Protein AF-A0A3C1SEW6-F1 (afdb_monomer_lite)

Foldseek 3Di:
DPPLLVVLVVQQEAEPDSVQEAEDPLDDSVLAHNALHYDYGNEYEEENQEHHDHNEYAQQQHYEYEYNEHHEHNEYENADYEYQEYEYAPEYEEHQEAEDHPHYHDHNHYDYYNDYYD

pLDDT: mean 97.03, std 4.64, range [55.81, 98.81]

Structure (mmCIF, N/CA/C/O backbone):
data_AF-A0A3C1SEW6-F1
#
_entry.id   AF-A0A3C1SEW6-F1
#
loop_
_atom_site.group_PDB
_atom_site.id
_atom_site.type_symbol
_atom_site.label_atom_id
_atom_site.label_alt_id
_atom_site.label_comp_id
_atom_site.label_asym_id
_atom_site.label_entity_id
_atom_site.label_seq_id
_atom_site.pdbx_PDB_ins_code
_atom_site.Cartn_x
_atom_site.Cartn_y
_atom_site.Cartn_z
_atom_site.occupancy
_atom_site.B_iso_or_equiv
_atom_site.auth_seq_id
_atom_site.auth_comp_id
_atom_site.auth_asym_id
_atom_site.auth_atom_id
_atom_site.pdbx_PDB_model_num
ATOM 1 N N . MET A 1 1 ? -20.141 -2.938 -10.569 1.00 55.81 1 MET A N 1
ATOM 2 C CA . MET A 1 1 ? -19.009 -2.321 -9.840 1.00 55.81 1 MET A CA 1
ATOM 3 C C . MET A 1 1 ? -18.606 -3.288 -8.740 1.00 55.81 1 MET A C 1
ATOM 5 O O . MET A 1 1 ? -19.504 -3.862 -8.142 1.00 55.81 1 MET A O 1
ATOM 9 N N . ASN A 1 2 ? -17.309 -3.535 -8.534 1.00 76.94 2 ASN A N 1
ATOM 10 C CA . ASN A 1 2 ? -16.828 -4.412 -7.460 1.00 76.94 2 ASN A CA 1
ATOM 11 C C . ASN A 1 2 ? -17.251 -3.817 -6.101 1.00 76.94 2 ASN A C 1
ATOM 13 O O . ASN A 1 2 ? -16.884 -2.680 -5.802 1.00 76.94 2 ASN A O 1
ATOM 17 N N . THR A 1 3 ? -18.027 -4.565 -5.308 1.00 91.44 3 THR A N 1
ATOM 18 C CA . THR A 1 3 ? -18.598 -4.117 -4.024 1.00 91.44 3 THR A CA 1
ATOM 19 C C . THR A 1 3 ? -17.536 -3.545 -3.086 1.00 91.44 3 THR A C 1
ATOM 21 O O . THR A 1 3 ? -17.761 -2.516 -2.456 1.00 91.44 3 THR A O 1
ATOM 24 N N . LYS A 1 4 ? -16.340 -4.143 -3.061 1.00 95.50 4 LYS A N 1
ATOM 25 C CA . LYS A 1 4 ? -15.231 -3.703 -2.205 1.00 95.50 4 LYS A CA 1
ATOM 26 C C . LYS A 1 4 ? -14.681 -2.341 -2.597 1.00 95.50 4 LYS A C 1
ATOM 28 O O . LYS A 1 4 ? -14.368 -1.523 -1.739 1.00 95.50 4 LYS A O 1
ATOM 33 N N . ILE A 1 5 ? -14.581 -2.080 -3.898 1.00 96.75 5 ILE A N 1
ATOM 34 C CA . ILE A 1 5 ? -14.108 -0.789 -4.404 1.00 96.75 5 ILE A CA 1
ATOM 35 C C . ILE A 1 5 ? -15.091 0.312 -4.006 1.00 96.75 5 ILE A C 1
ATOM 37 O O . ILE A 1 5 ? -14.665 1.373 -3.560 1.00 96.75 5 ILE A O 1
ATOM 41 N N . THR A 1 6 ? -16.397 0.046 -4.098 1.00 96.44 6 THR A N 1
ATOM 42 C CA . THR A 1 6 ? -17.428 0.976 -3.623 1.00 96.44 6 THR A CA 1
ATOM 43 C C . THR A 1 6 ? -17.291 1.247 -2.123 1.00 96.44 6 THR A C 1
ATOM 45 O O . THR A 1 6 ? -17.227 2.409 -1.735 1.00 96.44 6 THR A O 1
ATOM 48 N N . GLN A 1 7 ? -17.132 0.210 -1.294 1.00 97.31 7 GLN A N 1
ATOM 49 C CA . GLN A 1 7 ? -16.930 0.369 0.154 1.00 97.31 7 GLN A CA 1
ATOM 50 C C . GLN A 1 7 ? -15.680 1.198 0.488 1.00 97.31 7 GLN A C 1
ATOM 52 O O . GLN A 1 7 ? -15.705 2.029 1.392 1.00 97.31 7 GLN A O 1
ATOM 57 N N . LEU A 1 8 ? -14.580 1.010 -0.248 1.00 97.81 8 LEU A N 1
ATOM 58 C CA . LEU A 1 8 ? -13.354 1.791 -0.060 1.00 97.81 8 LEU A CA 1
ATOM 59 C C . LEU A 1 8 ? -13.553 3.269 -0.412 1.00 97.81 8 LEU A C 1
ATOM 61 O O . LEU A 1 8 ? -13.092 4.140 0.329 1.00 97.81 8 LEU A O 1
ATOM 65 N N . LEU A 1 9 ? -14.253 3.549 -1.512 1.00 97.88 9 LEU A N 1
ATOM 66 C CA . LEU A 1 9 ? -14.603 4.913 -1.911 1.00 97.88 9 LEU A CA 1
ATOM 67 C C . LEU A 1 9 ? -15.486 5.590 -0.852 1.00 97.88 9 LEU A C 1
ATOM 69 O O . LEU A 1 9 ? -15.197 6.717 -0.460 1.00 97.88 9 LEU A O 1
ATOM 73 N N . GLU A 1 10 ? -16.506 4.893 -0.341 1.00 97.56 10 GLU A N 1
ATOM 74 C CA . GLU A 1 10 ? -17.379 5.379 0.740 1.00 97.56 10 GLU A CA 1
ATOM 75 C C . GLU A 1 10 ? -16.608 5.633 2.042 1.00 97.56 10 GLU A C 1
ATOM 77 O O . GLU A 1 10 ? -16.867 6.615 2.737 1.00 97.56 10 GLU A O 1
ATOM 82 N N . LYS A 1 11 ? -15.608 4.796 2.349 1.00 97.62 11 LYS A N 1
ATOM 83 C CA . LYS A 1 11 ? -14.718 4.973 3.506 1.00 97.62 11 LYS A CA 1
ATOM 84 C C . LYS A 1 11 ? -13.800 6.197 3.371 1.00 97.62 11 LYS A C 1
ATOM 86 O O . LYS A 1 11 ? -13.261 6.657 4.375 1.00 97.62 11 LYS A O 1
ATOM 91 N N . GLY A 1 12 ? -13.614 6.723 2.157 1.00 98.12 12 GLY A N 1
ATOM 92 C CA . GLY A 1 12 ? -12.796 7.906 1.865 1.00 98.12 12 GLY A CA 1
ATOM 93 C C . GLY A 1 12 ? -11.482 7.623 1.132 1.00 98.12 12 GLY A C 1
ATOM 94 O O . GLY A 1 12 ? -10.700 8.548 0.900 1.00 98.12 12 GLY A O 1
ATOM 95 N N . VAL A 1 13 ? -11.224 6.372 0.733 1.00 98.56 13 VAL A N 1
ATOM 96 C CA . VAL A 1 13 ? -10.038 6.030 -0.064 1.00 98.56 13 VAL A CA 1
ATOM 97 C C . VAL A 1 13 ? -10.134 6.697 -1.430 1.00 98.56 13 VAL A C 1
ATOM 99 O O . VAL A 1 13 ? -11.126 6.558 -2.146 1.00 98.56 13 VAL A O 1
ATOM 102 N N . LYS A 1 14 ? -9.073 7.395 -1.839 1.00 98.62 14 LYS A N 1
ATOM 103 C CA . LYS A 1 14 ? -9.019 8.031 -3.154 1.00 98.62 14 LYS A CA 1
ATOM 104 C C . LYS A 1 14 ? -8.548 7.026 -4.197 1.00 98.62 14 LYS A C 1
ATOM 106 O O . LYS A 1 14 ? -7.387 6.623 -4.199 1.00 98.62 14 LYS A O 1
ATOM 111 N N . ILE A 1 15 ? -9.430 6.685 -5.130 1.00 98.19 15 ILE A N 1
ATOM 112 C CA . ILE A 1 15 ? -9.117 5.806 -6.259 1.00 98.19 15 ILE A CA 1
ATOM 113 C C . ILE A 1 15 ? -9.446 6.564 -7.550 1.00 98.19 15 ILE A C 1
ATOM 115 O O . ILE A 1 15 ? -10.610 6.599 -7.941 1.00 98.19 15 ILE A O 1
ATOM 119 N N . PRO A 1 16 ? -8.469 7.223 -8.209 1.00 97.50 16 PRO A N 1
ATOM 120 C CA . PRO A 1 16 ? -8.739 8.062 -9.380 1.00 97.50 16 PRO A CA 1
ATOM 121 C C . PRO A 1 16 ? -9.385 7.312 -10.550 1.00 97.50 16 PRO A C 1
ATOM 123 O O . PRO A 1 16 ? -10.183 7.890 -11.280 1.00 97.50 16 PRO A O 1
ATOM 126 N N . ASN A 1 17 ? -9.058 6.027 -10.719 1.00 96.94 17 ASN A N 1
ATOM 127 C CA . ASN A 1 17 ? -9.680 5.157 -11.712 1.00 96.94 17 ASN A CA 1
ATOM 128 C C . ASN A 1 17 ? -10.117 3.826 -11.069 1.00 96.94 17 ASN A C 1
ATOM 130 O O . ASN A 1 17 ? -9.372 2.840 -11.126 1.00 96.94 17 ASN A O 1
ATOM 134 N N . PRO A 1 18 ? -11.320 3.777 -10.466 1.00 96.69 18 PRO A N 1
ATOM 135 C CA . PRO A 1 18 ? -11.810 2.608 -9.736 1.00 96.69 18 PRO A CA 1
ATOM 136 C C . PRO A 1 18 ? -11.867 1.327 -10.571 1.00 96.69 18 PRO A C 1
ATOM 138 O O . PRO A 1 18 ? -11.602 0.252 -10.053 1.00 96.69 18 PRO A O 1
ATOM 141 N N . ALA A 1 19 ? -12.158 1.427 -11.871 1.00 96.19 19 ALA A N 1
ATOM 142 C CA . ALA A 1 19 ? -12.261 0.264 -12.755 1.00 96.19 19 ALA A CA 1
ATOM 143 C C . ALA A 1 19 ? -10.911 -0.425 -13.032 1.00 96.19 19 ALA A C 1
ATOM 145 O O . ALA A 1 19 ? -10.887 -1.527 -13.571 1.00 96.19 19 ALA A O 1
ATOM 146 N N . SER A 1 20 ? -9.794 0.227 -12.697 1.00 96.62 20 SER A N 1
ATOM 147 C CA . SER A 1 20 ? -8.442 -0.289 -12.941 1.00 96.62 20 SER A CA 1
ATOM 148 C C . SER A 1 20 ? -7.784 -0.937 -11.723 1.00 96.62 20 SER A C 1
ATOM 150 O O . SER A 1 20 ? -6.697 -1.499 -11.856 1.00 96.62 20 SER A O 1
ATOM 152 N N . VAL A 1 21 ? -8.395 -0.813 -10.544 1.00 97.88 21 VAL A N 1
ATOM 153 C CA . VAL A 1 21 ? -7.883 -1.398 -9.303 1.00 97.88 21 VAL A CA 1
ATOM 154 C C . VAL A 1 21 ? -8.553 -2.742 -9.085 1.00 97.88 21 VAL A C 1
ATOM 156 O O . VAL A 1 21 ? -9.758 -2.873 -9.277 1.00 97.88 21 VAL A O 1
ATOM 159 N N . ASP A 1 22 ? -7.766 -3.726 -8.672 1.00 97.81 22 ASP A N 1
ATOM 160 C CA . ASP A 1 22 ? -8.259 -5.046 -8.305 1.00 97.81 22 ASP A CA 1
ATOM 161 C C . ASP A 1 22 ? -8.031 -5.302 -6.814 1.00 97.81 22 ASP A C 1
ATOM 163 O O . ASP A 1 22 ? -6.945 -5.044 -6.287 1.00 97.81 22 ASP A O 1
ATOM 167 N N . ILE A 1 23 ? -9.069 -5.788 -6.138 1.00 97.94 23 ILE A N 1
ATOM 168 C CA . ILE A 1 23 ? -9.074 -6.086 -4.704 1.00 97.94 23 ILE A CA 1
ATOM 169 C C . ILE A 1 23 ? -9.564 -7.522 -4.541 1.00 97.94 23 ILE A C 1
ATOM 171 O O . ILE A 1 23 ? -10.715 -7.808 -4.870 1.00 97.94 23 ILE A O 1
ATOM 175 N N . GLY A 1 24 ? -8.710 -8.396 -4.007 1.00 97.62 24 GLY A N 1
ATOM 176 C CA . GLY A 1 24 ? -9.036 -9.801 -3.768 1.00 97.62 24 GLY A CA 1
ATOM 177 C C . GLY A 1 24 ? -10.188 -9.994 -2.781 1.00 97.62 24 GLY A C 1
ATOM 178 O O . GLY A 1 24 ? -10.389 -9.199 -1.852 1.00 97.62 24 GLY A O 1
ATOM 179 N N . ASP A 1 25 ? -10.939 -11.082 -2.945 1.00 96.75 25 ASP A N 1
ATOM 180 C CA . ASP A 1 25 ? -12.084 -11.438 -2.098 1.00 96.75 25 ASP A CA 1
ATOM 181 C C . ASP A 1 25 ? -11.686 -11.714 -0.639 1.00 96.75 25 ASP A C 1
ATOM 183 O O . ASP A 1 25 ? -12.478 -11.495 0.277 1.00 96.75 25 ASP A O 1
ATOM 187 N N . GLU A 1 26 ? -10.431 -12.072 -0.393 1.00 96.88 26 GLU A N 1
ATOM 188 C CA . GLU A 1 26 ? -9.860 -12.299 0.931 1.00 96.88 26 GLU A CA 1
ATOM 189 C C . GLU A 1 26 ? -9.479 -11.015 1.686 1.00 96.88 26 GLU A C 1
ATOM 191 O O . GLU A 1 26 ? -9.236 -11.070 2.890 1.00 96.88 26 GLU A O 1
ATOM 196 N N . VAL A 1 27 ? -9.406 -9.863 1.008 1.00 98.19 27 VAL A N 1
ATOM 197 C CA . VAL A 1 27 ? -8.979 -8.596 1.625 1.00 98.19 27 VAL A CA 1
ATOM 198 C C . VAL A 1 27 ? -10.091 -8.012 2.492 1.00 98.19 27 VAL A C 1
ATOM 200 O O . VAL A 1 27 ? -11.176 -7.700 1.998 1.00 98.19 27 VAL A O 1
ATOM 203 N N . ASP A 1 28 ? -9.808 -7.812 3.772 1.00 97.81 28 ASP A N 1
ATOM 204 C CA . ASP A 1 28 ? -10.717 -7.147 4.702 1.00 97.81 28 ASP A CA 1
ATOM 205 C C . ASP A 1 28 ? -10.623 -5.615 4.566 1.00 97.81 28 ASP A C 1
ATOM 207 O O . ASP A 1 28 ? -9.566 -5.013 4.772 1.00 97.81 28 ASP A O 1
ATOM 211 N N . ILE A 1 29 ? -11.747 -4.978 4.222 1.00 97.56 29 ILE A N 1
ATOM 212 C CA . ILE A 1 29 ? -11.850 -3.526 4.025 1.00 97.56 29 ILE A CA 1
ATOM 213 C C . ILE A 1 29 ? -11.606 -2.758 5.327 1.00 97.56 29 ILE A C 1
ATOM 215 O O . ILE A 1 29 ? -11.106 -1.627 5.293 1.00 97.56 29 ILE A O 1
ATOM 219 N N . ASP A 1 30 ? -11.884 -3.357 6.487 1.00 97.62 30 ASP A N 1
ATOM 220 C CA . ASP A 1 30 ? -11.661 -2.709 7.778 1.00 97.62 30 ASP A CA 1
ATOM 221 C C . ASP A 1 30 ? -10.177 -2.475 8.069 1.00 97.62 30 ASP A C 1
ATOM 223 O O . ASP A 1 30 ? -9.825 -1.493 8.726 1.00 97.62 30 ASP A O 1
ATOM 227 N N . ARG A 1 31 ? -9.299 -3.262 7.438 1.00 98.44 31 ARG A N 1
ATOM 228 C CA . ARG A 1 31 ? -7.837 -3.123 7.497 1.00 98.44 31 ARG A CA 1
ATOM 229 C C . ARG A 1 31 ? -7.273 -2.073 6.535 1.00 98.44 31 ARG A C 1
ATOM 231 O O . ARG A 1 31 ? -6.062 -1.865 6.502 1.00 98.44 31 ARG A O 1
ATOM 238 N N . ILE A 1 32 ? -8.105 -1.406 5.741 1.00 98.50 32 ILE A N 1
ATOM 239 C CA . ILE A 1 32 ? -7.678 -0.306 4.870 1.00 98.50 32 ILE A CA 1
ATOM 240 C C . ILE A 1 32 ? -8.238 0.996 5.433 1.00 98.50 32 ILE A C 1
ATOM 242 O O . ILE A 1 32 ? -9.450 1.169 5.560 1.00 98.50 32 ILE A O 1
ATOM 246 N N . SER A 1 33 ? -7.359 1.924 5.799 1.00 98.56 33 SER A N 1
ATOM 247 C CA . SER A 1 33 ? -7.751 3.241 6.287 1.00 98.56 33 SER A CA 1
ATOM 248 C C . SER A 1 33 ? -8.426 4.041 5.177 1.00 98.56 33 SER A C 1
ATOM 250 O O . SER A 1 33 ? -7.925 4.121 4.061 1.00 98.56 33 SER A O 1
ATOM 252 N N . GLY A 1 34 ? -9.540 4.695 5.499 1.00 97.94 34 GLY A N 1
ATOM 253 C CA . GLY A 1 34 ? -10.164 5.677 4.612 1.00 97.94 34 GLY A CA 1
ATOM 254 C C . GLY A 1 34 ? -9.459 7.034 4.602 1.00 97.94 34 GLY A C 1
ATOM 255 O O . GLY A 1 34 ? -9.734 7.877 3.756 1.00 97.94 34 GLY A O 1
ATOM 256 N N . GLN A 1 35 ? -8.541 7.280 5.541 1.00 98.44 35 GLN A N 1
ATOM 257 C CA . GLN A 1 35 ? -7.962 8.602 5.738 1.00 98.44 35 GLN A CA 1
ATOM 258 C C . GLN A 1 35 ? -6.706 8.789 4.886 1.00 98.44 35 GLN A C 1
ATOM 260 O O . GLN A 1 35 ? -5.621 8.317 5.227 1.00 98.44 35 GLN A O 1
ATOM 265 N N . GLY A 1 36 ? -6.840 9.526 3.785 1.00 98.31 36 GLY A N 1
ATOM 266 C CA . GLY A 1 36 ? -5.705 9.961 2.965 1.00 98.31 36 GLY A CA 1
ATOM 267 C C . GLY A 1 36 ? -4.997 8.844 2.194 1.00 98.31 36 GLY A C 1
ATOM 268 O O . GLY A 1 36 ? -3.928 9.093 1.643 1.00 98.31 36 GLY A O 1
ATOM 269 N N . VAL A 1 37 ? -5.566 7.635 2.147 1.00 98.81 37 VAL A N 1
ATOM 270 C CA . VAL A 1 37 ? -5.052 6.545 1.308 1.00 98.81 37 VAL A CA 1
ATOM 271 C C . VAL A 1 37 ? -5.368 6.838 -0.155 1.00 98.81 37 VAL A C 1
ATOM 273 O O . VAL A 1 37 ? -6.492 7.223 -0.492 1.00 98.81 37 VAL A O 1
ATOM 276 N N . ILE A 1 38 ? -4.378 6.646 -1.027 1.00 98.81 38 ILE A N 1
ATOM 277 C CA . ILE A 1 38 ? -4.518 6.805 -2.474 1.00 98.81 38 ILE A CA 1
ATOM 278 C C . ILE A 1 38 ? -4.079 5.520 -3.170 1.00 98.81 38 ILE A C 1
ATOM 280 O O . ILE A 1 38 ? -2.925 5.106 -3.049 1.00 98.81 38 ILE A O 1
ATO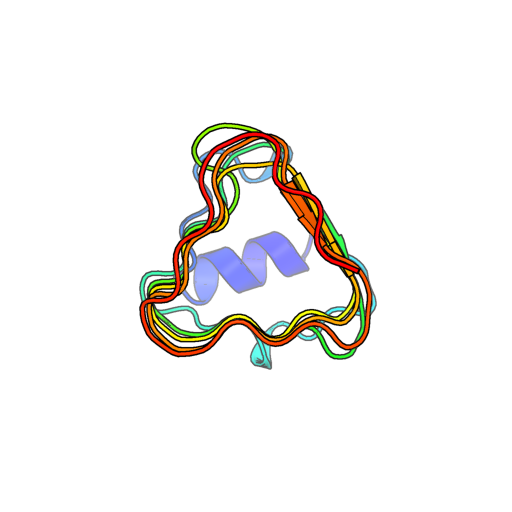M 284 N N . LEU A 1 39 ? -4.992 4.928 -3.937 1.00 98.56 39 LEU A N 1
ATOM 285 C CA . LEU A 1 39 ? -4.714 3.788 -4.807 1.00 98.56 39 LEU A CA 1
ATOM 286 C C . LEU A 1 39 ? -4.739 4.272 -6.255 1.00 98.56 39 LEU A C 1
ATOM 288 O O . LEU A 1 39 ? -5.795 4.619 -6.785 1.00 98.56 39 LEU A O 1
ATOM 292 N N . TYR A 1 40 ? -3.572 4.337 -6.887 1.00 98.62 40 TYR A N 1
ATOM 293 C CA . TYR A 1 40 ? -3.458 4.725 -8.288 1.00 98.62 40 TYR A CA 1
ATOM 294 C C . TYR A 1 40 ? -3.811 3.562 -9.222 1.00 98.62 40 TYR A C 1
ATOM 296 O O . TYR A 1 40 ? -4.003 2.415 -8.808 1.00 98.62 40 TYR A O 1
ATOM 304 N N . SER A 1 41 ? -3.935 3.879 -10.508 1.00 97.75 41 SER A N 1
ATOM 305 C CA . SER A 1 41 ? -4.437 2.953 -11.515 1.00 97.75 41 SER A CA 1
ATOM 306 C C . SER A 1 41 ? -3.604 1.675 -11.626 1.00 97.75 41 SER A C 1
ATOM 308 O O . SER A 1 41 ? -2.375 1.709 -11.601 1.00 97.75 41 SER A O 1
ATOM 310 N N . GLY A 1 42 ? -4.274 0.537 -11.806 1.00 97.62 42 GLY A N 1
ATOM 311 C CA . GLY A 1 42 ? -3.621 -0.757 -12.025 1.00 97.62 42 GLY A CA 1
ATOM 312 C C . GLY A 1 42 ? -3.165 -1.485 -10.759 1.00 97.62 42 GLY A C 1
ATOM 313 O O . GLY A 1 42 ? -2.671 -2.612 -10.884 1.00 97.62 42 GLY A O 1
ATOM 314 N N . CYS A 1 43 ? -3.333 -0.885 -9.571 1.00 98.44 43 CYS A N 1
ATOM 315 C CA . CYS A 1 43 ? -3.008 -1.530 -8.300 1.00 98.44 43 CYS A CA 1
ATOM 316 C C . CYS A 1 43 ? -3.783 -2.838 -8.107 1.00 98.44 43 CYS A C 1
ATOM 318 O O . CYS A 1 43 ? -4.961 -2.930 -8.448 1.00 98.44 43 CYS A O 1
ATOM 320 N N . LYS A 1 44 ? -3.109 -3.834 -7.534 1.00 98.69 44 LYS A N 1
ATOM 321 C CA . LYS A 1 44 ? -3.660 -5.147 -7.197 1.00 98.69 44 LYS A CA 1
ATOM 322 C C . LYS A 1 44 ? -3.383 -5.424 -5.733 1.00 98.69 44 LYS A C 1
ATOM 324 O O . LYS A 1 44 ? -2.226 -5.392 -5.311 1.00 98.69 44 LYS A O 1
ATOM 329 N N . ILE A 1 45 ? -4.435 -5.639 -4.960 1.00 98.50 45 ILE A N 1
ATOM 330 C CA . ILE A 1 45 ? -4.348 -5.798 -3.512 1.00 98.50 45 ILE A CA 1
ATOM 331 C C . ILE A 1 45 ? -4.911 -7.161 -3.148 1.00 98.50 45 ILE A C 1
ATOM 333 O O . ILE A 1 45 ? -6.105 -7.399 -3.312 1.00 98.50 45 ILE A O 1
ATOM 337 N N . TYR A 1 46 ? -4.047 -8.033 -2.638 1.00 98.62 46 TYR A N 1
ATOM 338 C CA . TYR A 1 46 ? -4.382 -9.400 -2.258 1.00 98.62 46 TYR A CA 1
ATOM 339 C C . TYR A 1 46 ? -3.925 -9.706 -0.834 1.00 98.62 46 TYR A C 1
ATOM 341 O O . TYR A 1 46 ? -3.133 -8.974 -0.231 1.00 98.62 46 TYR A O 1
ATOM 349 N N . GLY A 1 47 ? -4.408 -10.822 -0.304 1.00 98.06 47 GLY A N 1
ATOM 350 C CA . GLY A 1 47 ? -3.979 -11.379 0.966 1.00 98.06 47 GLY A CA 1
ATOM 351 C C . GLY A 1 47 ? -4.826 -10.944 2.162 1.00 98.0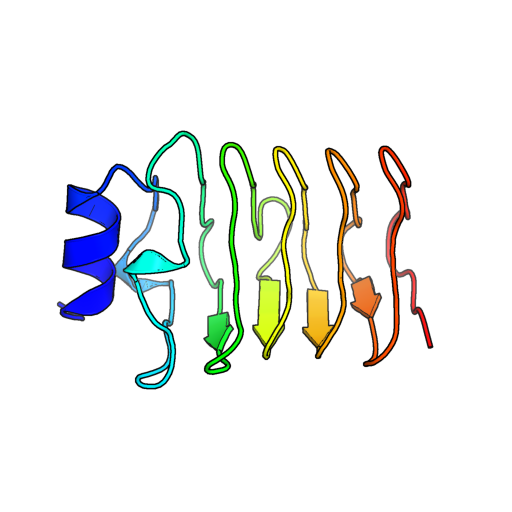6 47 GLY A C 1
ATOM 352 O O . GLY A 1 47 ? -5.016 -9.760 2.443 1.00 98.06 47 GLY A O 1
ATOM 353 N N . LYS A 1 48 ? -5.280 -11.944 2.925 1.00 98.00 48 LYS A N 1
ATOM 354 C CA . LYS A 1 48 ? -6.132 -11.792 4.115 1.00 98.00 48 LYS A CA 1
ATOM 355 C C . LYS A 1 48 ? -5.528 -10.928 5.224 1.00 98.00 48 LYS A C 1
ATOM 357 O O . LYS A 1 48 ? -6.260 -10.376 6.039 1.00 98.00 48 LYS A O 1
ATOM 362 N N . SER A 1 49 ? -4.198 -10.843 5.302 1.00 97.88 49 SER A N 1
ATOM 363 C CA . SER A 1 49 ? -3.506 -10.059 6.328 1.00 97.88 49 SER A CA 1
ATOM 364 C C . SER A 1 49 ? -3.086 -8.674 5.849 1.00 97.88 49 SER A C 1
ATOM 366 O O . SER A 1 49 ? -2.407 -7.972 6.596 1.00 97.88 49 SER A O 1
ATOM 368 N N . THR A 1 50 ? -3.464 -8.255 4.641 1.00 98.62 50 THR A N 1
ATOM 369 C CA . THR A 1 50 ? -3.076 -6.936 4.139 1.00 98.62 50 THR A CA 1
ATOM 370 C C . THR A 1 50 ? -3.643 -5.824 5.025 1.00 98.62 50 THR A C 1
ATOM 372 O O . THR A 1 50 ? -4.804 -5.857 5.428 1.00 98.62 50 THR A O 1
ATOM 375 N N . LEU A 1 51 ? -2.791 -4.867 5.387 1.00 98.81 51 LEU A N 1
ATOM 376 C CA . LEU A 1 51 ? -3.108 -3.704 6.220 1.00 98.81 51 LEU A CA 1
ATOM 377 C C . LEU A 1 51 ? -2.589 -2.460 5.505 1.00 98.81 51 LEU A C 1
ATOM 379 O O . LEU A 1 51 ? -1.426 -2.430 5.114 1.00 98.81 51 LEU A O 1
ATOM 383 N N . ILE A 1 52 ? -3.426 -1.435 5.353 1.00 98.81 52 ILE A N 1
ATOM 384 C CA . ILE A 1 52 ? -3.040 -0.162 4.735 1.00 98.81 52 ILE A CA 1
ATOM 385 C C . ILE A 1 52 ? -3.470 0.973 5.649 1.00 98.81 52 ILE A C 1
ATOM 387 O O . ILE A 1 52 ? -4.659 1.237 5.815 1.00 98.81 52 ILE A O 1
ATOM 391 N N . LEU A 1 53 ? -2.497 1.642 6.258 1.00 98.75 53 LEU A N 1
ATOM 392 C CA . LEU A 1 53 ? -2.743 2.735 7.190 1.00 98.75 53 LEU A CA 1
ATOM 393 C C . LEU A 1 53 ? -2.820 4.093 6.486 1.00 98.75 53 LEU A C 1
ATOM 395 O O . LEU A 1 53 ? -2.615 4.227 5.279 1.00 98.75 53 LEU A O 1
ATOM 399 N N . SER A 1 54 ? -3.192 5.107 7.262 1.00 98.69 54 SER A N 1
ATOM 400 C CA . SER A 1 54 ? -3.528 6.436 6.763 1.00 98.69 54 SER A CA 1
ATOM 401 C C . SER A 1 54 ? -2.395 7.084 5.965 1.00 98.69 54 SER A C 1
ATOM 403 O O . SER A 1 54 ? -1.210 6.927 6.257 1.00 98.69 54 SER A O 1
ATOM 405 N N . GLY A 1 55 ? -2.763 7.845 4.936 1.00 98.62 55 GLY A N 1
ATOM 406 C CA . GLY A 1 55 ? -1.813 8.587 4.104 1.00 98.62 55 GLY A CA 1
ATOM 407 C C . GLY A 1 55 ? -0.975 7.741 3.139 1.00 98.62 55 GLY A C 1
ATOM 408 O O . GLY A 1 55 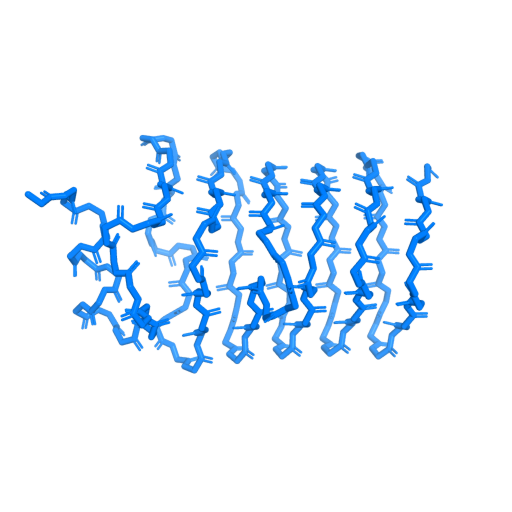? -0.136 8.311 2.443 1.00 98.62 55 GLY A O 1
ATOM 409 N N . ALA A 1 56 ? -1.158 6.416 3.094 1.00 98.75 56 ALA A N 1
ATOM 410 C CA . A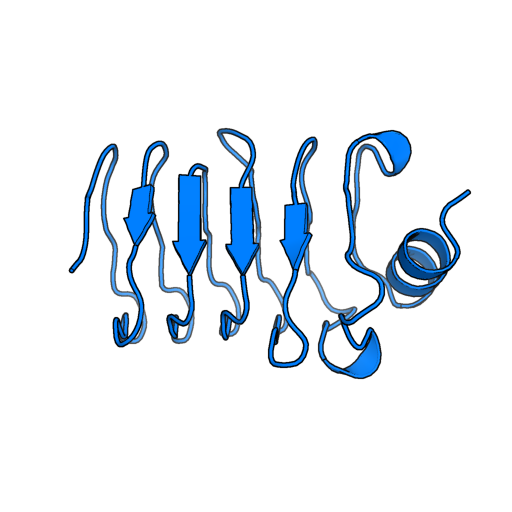LA A 1 56 ? -0.414 5.551 2.182 1.00 98.75 56 ALA A CA 1
ATOM 411 C C . ALA A 1 56 ? -0.741 5.857 0.709 1.00 98.75 56 ALA A C 1
ATOM 413 O O . ALA A 1 56 ? -1.904 6.052 0.344 1.00 98.75 56 ALA A O 1
ATOM 414 N N . LYS A 1 57 ? 0.279 5.862 -0.153 1.00 98.81 57 LYS A N 1
ATOM 415 C CA . LYS A 1 57 ? 0.135 6.100 -1.598 1.00 98.81 57 LYS A CA 1
ATOM 416 C C . LYS A 1 57 ? 0.718 4.931 -2.373 1.00 98.81 57 LYS A C 1
ATOM 418 O O . LYS A 1 57 ? 1.919 4.674 -2.299 1.00 98.81 57 LYS A O 1
ATOM 423 N N . LEU A 1 58 ? -0.125 4.242 -3.134 1.00 98.75 58 LEU A N 1
ATOM 424 C CA . LEU A 1 58 ? 0.254 3.021 -3.838 1.00 98.75 58 LEU A CA 1
ATOM 425 C C . LEU A 1 58 ? 0.097 3.188 -5.345 1.00 98.75 58 LEU A C 1
ATOM 427 O O . LEU A 1 58 ? -0.988 3.508 -5.825 1.00 98.75 58 LEU A O 1
ATOM 431 N N . GLY A 1 59 ? 1.181 2.945 -6.075 1.00 98.38 59 GLY A N 1
ATOM 432 C CA . GLY A 1 59 ? 1.205 2.853 -7.533 1.00 98.38 59 GLY A CA 1
ATOM 433 C C . GLY A 1 59 ? 1.312 4.171 -8.290 1.00 98.38 59 GLY A C 1
ATOM 434 O O . GLY A 1 59 ? 0.798 4.275 -9.399 1.00 98.38 59 GLY A O 1
ATOM 435 N N . TYR A 1 60 ? 1.934 5.194 -7.695 1.00 98.25 60 TYR A N 1
ATOM 436 C CA . TYR A 1 60 ? 2.023 6.516 -8.325 1.00 98.25 60 TYR A CA 1
ATOM 437 C C . TYR A 1 60 ? 2.811 6.525 -9.646 1.00 98.25 60 TYR A C 1
ATOM 439 O O . T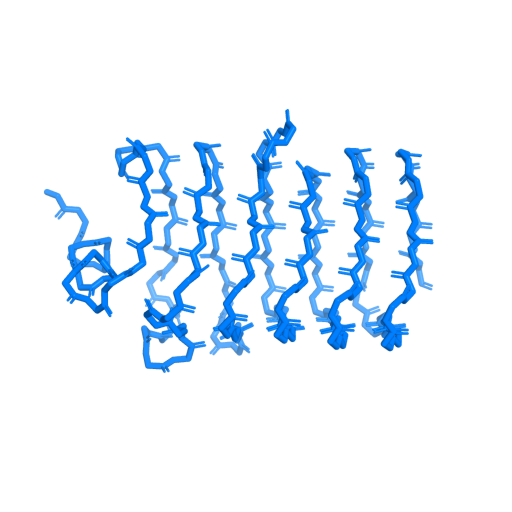YR A 1 60 ? 2.385 7.180 -10.592 1.00 98.25 60 TYR A O 1
ATOM 447 N N . GLU A 1 61 ? 3.947 5.821 -9.718 1.00 98.00 61 GLU A N 1
ATOM 448 C CA . GLU A 1 61 ? 4.793 5.777 -10.923 1.00 98.00 61 GLU A CA 1
ATOM 449 C C . GLU A 1 61 ? 4.387 4.628 -11.863 1.00 98.00 61 GLU A C 1
ATOM 451 O O . GLU A 1 61 ? 4.417 4.786 -13.081 1.00 98.00 61 GLU A O 1
ATOM 456 N N . ALA A 1 62 ? 3.990 3.476 -11.313 1.00 97.69 62 ALA A N 1
ATOM 457 C CA . ALA A 1 62 ? 3.495 2.318 -12.057 1.00 97.69 62 ALA A CA 1
ATOM 458 C C . ALA A 1 62 ? 2.622 1.420 -11.163 1.00 97.69 62 ALA A C 1
ATOM 460 O O . ALA A 1 62 ? 2.629 1.587 -9.943 1.00 97.69 62 ALA A O 1
ATOM 461 N N . PRO A 1 63 ? 1.907 0.425 -11.723 1.00 97.94 63 PRO A N 1
ATOM 462 C CA . PRO A 1 63 ? 1.108 -0.500 -10.930 1.00 97.94 63 PRO A CA 1
ATOM 463 C C . PRO A 1 63 ? 1.890 -1.147 -9.780 1.00 97.94 63 PRO A C 1
ATOM 465 O O . PRO A 1 63 ? 3.035 -1.581 -9.933 1.00 97.94 63 PRO A O 1
ATOM 468 N N . VAL A 1 64 ? 1.234 -1.242 -8.627 1.00 98.56 64 VAL A N 1
ATOM 469 C CA . VAL A 1 64 ? 1.721 -1.983 -7.462 1.00 98.56 64 VAL A CA 1
ATOM 470 C C . VAL A 1 64 ? 0.880 -3.234 -7.286 1.00 98.56 64 VAL A C 1
ATOM 472 O O . VAL A 1 64 ? -0.346 -3.171 -7.316 1.00 98.56 64 VAL A O 1
ATOM 475 N N . THR A 1 65 ? 1.538 -4.366 -7.067 1.00 98.75 65 THR A N 1
ATOM 476 C CA . THR A 1 65 ? 0.893 -5.571 -6.545 1.00 98.75 65 THR A CA 1
ATOM 477 C C . THR A 1 65 ? 1.374 -5.797 -5.123 1.00 98.75 65 THR A C 1
ATOM 479 O O . THR A 1 65 ? 2.582 -5.898 -4.899 1.00 98.75 65 THR A O 1
ATOM 482 N N . ILE A 1 66 ? 0.443 -5.870 -4.176 1.00 98.31 66 ILE A N 1
ATOM 483 C CA . ILE A 1 66 ? 0.733 -6.272 -2.799 1.00 98.31 66 ILE A CA 1
ATOM 484 C C . ILE A 1 66 ? 0.010 -7.572 -2.459 1.00 98.31 66 ILE A C 1
ATOM 486 O O . ILE A 1 66 ? -1.152 -7.754 -2.822 1.00 98.31 66 ILE A O 1
ATOM 490 N N . ASP A 1 67 ? 0.695 -8.453 -1.738 1.00 98.56 67 ASP A N 1
ATOM 491 C CA . ASP A 1 67 ? 0.158 -9.712 -1.219 1.00 98.56 67 ASP A CA 1
ATOM 492 C C . ASP A 1 67 ? 0.538 -9.858 0.261 1.00 98.56 67 ASP A C 1
ATOM 494 O O . ASP A 1 67 ? 1.709 -10.044 0.597 1.00 98.56 67 ASP A O 1
ATOM 498 N N . ASN A 1 68 ? -0.454 -9.769 1.155 1.00 98.56 68 ASN A N 1
ATOM 499 C CA . ASN A 1 68 ? -0.293 -9.905 2.609 1.00 98.56 68 ASN A CA 1
ATOM 500 C C . ASN A 1 68 ? 0.726 -8.920 3.231 1.00 98.56 68 ASN A C 1
ATOM 502 O O . ASN A 1 68 ? 1.414 -9.250 4.200 1.00 98.56 68 ASN A O 1
ATOM 506 N N . CYS A 1 69 ? 0.825 -7.700 2.698 1.00 98.75 69 CYS A N 1
ATOM 507 C CA . CYS A 1 69 ? 1.732 -6.666 3.207 1.00 98.75 69 CYS A CA 1
ATOM 508 C C . CYS A 1 69 ? 1.094 -5.794 4.299 1.00 98.75 69 CYS A C 1
ATOM 510 O O . CYS A 1 69 ? -0.101 -5.504 4.266 1.00 98.75 69 CYS A O 1
ATOM 512 N N . HIS A 1 70 ? 1.919 -5.305 5.227 1.00 98.81 70 HIS A N 1
ATOM 513 C CA . HIS A 1 70 ? 1.517 -4.312 6.225 1.00 98.81 70 HIS A CA 1
ATOM 514 C C . HIS A 1 70 ? 2.141 -2.961 5.876 1.00 98.81 70 HIS A C 1
ATOM 516 O O . HIS A 1 70 ? 3.358 -2.795 5.931 1.00 98.81 70 HIS A O 1
ATOM 522 N N . ILE A 1 71 ? 1.298 -2.011 5.485 1.00 98.81 71 ILE A N 1
ATOM 523 C CA . ILE A 1 71 ? 1.681 -0.702 4.966 1.00 98.81 71 ILE A CA 1
ATOM 524 C C . ILE A 1 71 ? 1.389 0.357 6.031 1.00 98.81 71 ILE A C 1
ATOM 526 O O . ILE A 1 71 ? 0.232 0.670 6.323 1.00 98.81 71 ILE A O 1
ATOM 530 N N . GLY A 1 72 ? 2.454 0.882 6.628 1.00 98.75 72 GLY A N 1
ATOM 531 C CA . GLY A 1 72 ? 2.419 1.891 7.677 1.00 98.75 72 GLY A CA 1
ATOM 532 C C . GLY A 1 72 ? 1.951 3.273 7.205 1.00 98.75 72 GLY A C 1
ATOM 533 O O . GLY A 1 72 ? 1.759 3.509 6.008 1.00 98.75 72 GLY A O 1
ATOM 534 N N . PRO A 1 73 ? 1.765 4.225 8.139 1.00 98.75 73 PRO A N 1
ATOM 535 C CA . PRO A 1 73 ? 1.240 5.541 7.805 1.00 98.75 73 PRO A CA 1
ATOM 536 C C . PRO A 1 73 ? 2.186 6.317 6.885 1.00 98.75 73 PRO A C 1
ATOM 538 O O . PRO A 1 73 ? 3.384 6.415 7.156 1.00 98.75 73 PRO A O 1
ATOM 541 N N . GLY A 1 74 ? 1.647 6.905 5.819 1.00 98.62 74 GLY A N 1
ATOM 542 C CA . GLY A 1 74 ? 2.408 7.720 4.868 1.00 98.62 74 GLY A CA 1
ATOM 543 C C . GLY A 1 74 ? 3.424 6.953 4.013 1.00 98.62 74 GLY A C 1
ATOM 544 O O . GLY A 1 74 ? 4.286 7.591 3.418 1.00 98.62 74 GLY A O 1
ATOM 545 N N . VAL A 1 75 ? 3.363 5.617 3.970 1.00 98.81 75 VAL A N 1
ATOM 546 C CA . VAL A 1 75 ? 4.229 4.807 3.100 1.00 98.81 75 VAL A CA 1
ATOM 547 C C . VAL A 1 75 ? 3.921 5.083 1.630 1.00 98.81 75 VAL A C 1
ATOM 549 O O . VAL A 1 75 ? 2.757 5.186 1.233 1.00 98.81 75 VAL A O 1
ATOM 552 N N . GLU A 1 76 ? 4.970 5.149 0.813 1.00 98.75 76 GLU A N 1
ATOM 553 C CA . GLU A 1 76 ? 4.855 5.333 -0.634 1.00 98.75 76 GLU A CA 1
ATOM 554 C C . GLU A 1 76 ? 5.484 4.159 -1.393 1.00 98.75 76 GLU A C 1
ATOM 556 O O . GLU A 1 76 ? 6.706 4.032 -1.475 1.00 98.75 76 GLU A O 1
ATOM 561 N N . LEU A 1 77 ? 4.649 3.308 -1.995 1.00 98.62 77 LEU A N 1
ATOM 562 C CA . LEU A 1 77 ? 5.101 2.248 -2.901 1.00 98.62 77 LEU A CA 1
ATOM 563 C C . LEU A 1 77 ? 4.806 2.691 -4.329 1.00 98.62 77 LEU A C 1
ATOM 565 O O . LEU A 1 77 ? 3.645 2.771 -4.731 1.00 98.62 77 LEU A O 1
ATOM 569 N N . LYS A 1 78 ? 5.841 3.035 -5.097 1.00 98.31 78 LYS A N 1
ATOM 570 C CA . LYS A 1 78 ? 5.649 3.753 -6.365 1.00 98.31 78 LYS A CA 1
ATOM 571 C C . LYS A 1 78 ? 5.384 2.846 -7.564 1.00 98.31 78 LYS A C 1
ATOM 573 O O . LYS A 1 78 ? 4.736 3.300 -8.500 1.00 98.31 78 LYS A O 1
ATOM 578 N N . GLY A 1 79 ? 5.823 1.588 -7.524 1.00 98.25 79 GLY A N 1
ATOM 579 C CA . GLY A 1 79 ? 5.552 0.581 -8.555 1.00 98.25 79 GLY A CA 1
ATOM 580 C C . GLY A 1 79 ? 6.364 -0.692 -8.330 1.00 98.25 79 GLY A C 1
ATOM 581 O O . GLY A 1 79 ? 7.554 -0.603 -8.033 1.00 98.25 79 GLY A O 1
ATOM 582 N N . GLY A 1 80 ? 5.753 -1.869 -8.480 1.00 98.06 80 GLY A N 1
ATOM 583 C CA . GLY A 1 80 ? 6.448 -3.143 -8.259 1.00 98.06 80 GLY A CA 1
ATOM 584 C C . GLY A 1 80 ? 5.599 -4.237 -7.616 1.00 98.06 80 GLY A C 1
ATOM 585 O O . GLY A 1 80 ? 4.369 -4.166 -7.603 1.00 98.06 80 GLY A O 1
ATOM 586 N N . PHE A 1 81 ? 6.276 -5.254 -7.082 1.00 98.56 81 PHE A N 1
ATOM 587 C CA . PHE A 1 81 ? 5.666 -6.405 -6.417 1.00 98.56 81 PHE A CA 1
ATOM 588 C C . PHE A 1 81 ? 6.191 -6.541 -4.985 1.00 98.56 81 PHE A C 1
ATOM 590 O O . PHE A 1 81 ? 7.402 -6.553 -4.755 1.00 98.56 81 PHE A O 1
ATOM 597 N N . PHE A 1 82 ? 5.272 -6.658 -4.030 1.00 98.56 82 PHE A N 1
ATOM 598 C CA . PHE A 1 82 ? 5.571 -6.736 -2.605 1.00 98.56 82 PHE A CA 1
ATOM 599 C C . PHE A 1 82 ? 4.789 -7.892 -1.996 1.00 98.56 82 PHE A C 1
ATOM 601 O O . PHE A 1 82 ? 3.571 -7.974 -2.160 1.00 98.56 82 PHE A O 1
ATOM 608 N N . LYS A 1 83 ? 5.478 -8.780 -1.284 1.00 98.50 83 LYS A N 1
ATOM 609 C CA . LYS A 1 83 ? 4.859 -9.963 -0.693 1.00 98.50 83 LYS A CA 1
ATOM 610 C C . LYS A 1 83 ? 5.268 -10.114 0.759 1.00 98.50 83 LYS A C 1
ATOM 612 O O . LYS A 1 83 ? 6.454 -10.109 1.049 1.00 98.50 83 LYS A O 1
ATOM 617 N N . GLN A 1 84 ? 4.292 -10.275 1.653 1.00 98.38 84 GLN A N 1
ATOM 618 C CA . GLN A 1 84 ? 4.487 -10.632 3.066 1.00 98.38 84 GLN A CA 1
ATOM 619 C C . GLN A 1 84 ? 5.574 -9.797 3.765 1.00 98.38 84 GLN A C 1
ATOM 621 O O . GLN A 1 84 ? 6.401 -10.311 4.519 1.00 98.38 84 GLN A O 1
ATOM 626 N N . ALA A 1 85 ? 5.564 -8.497 3.482 1.00 98.31 85 ALA A N 1
ATOM 627 C CA . ALA A 1 85 ? 6.537 -7.531 3.971 1.00 98.31 85 ALA A CA 1
ATOM 628 C C . ALA A 1 85 ? 5.859 -6.446 4.814 1.00 98.31 85 ALA A C 1
ATOM 630 O O . ALA A 1 85 ? 4.660 -6.175 4.664 1.00 98.31 85 ALA A O 1
ATOM 631 N N . VAL A 1 86 ? 6.638 -5.824 5.695 1.00 98.50 86 VAL A N 1
ATOM 632 C CA . VAL A 1 86 ? 6.192 -4.750 6.587 1.00 98.50 86 VAL A CA 1
ATOM 633 C C . VAL A 1 86 ? 6.934 -3.466 6.232 1.00 98.50 86 VAL A C 1
ATOM 635 O O . VAL A 1 86 ? 8.156 -3.452 6.144 1.00 98.50 86 VAL A O 1
ATOM 638 N N . PHE A 1 87 ? 6.192 -2.381 6.047 1.00 98.62 87 PHE A N 1
ATOM 639 C CA . PHE A 1 87 ? 6.730 -1.053 5.770 1.00 98.62 87 PHE A CA 1
ATOM 640 C C . PHE A 1 87 ? 6.265 -0.120 6.878 1.00 98.62 87 PHE A C 1
ATOM 642 O O . PHE A 1 87 ? 5.063 0.092 7.037 1.00 98.62 87 PHE A O 1
ATOM 649 N N . LEU A 1 88 ? 7.191 0.409 7.668 1.00 98.62 88 LEU A N 1
ATOM 650 C CA . LEU A 1 88 ? 6.881 1.307 8.771 1.00 98.62 88 LEU A CA 1
ATOM 651 C C . LEU A 1 88 ? 6.687 2.739 8.254 1.00 98.62 88 LEU A C 1
ATOM 653 O O . LEU A 1 88 ? 6.743 3.023 7.057 1.00 98.62 88 LEU A O 1
ATOM 657 N N . LYS A 1 89 ? 6.344 3.647 9.168 1.00 98.75 89 LYS A N 1
ATOM 658 C CA . LYS A 1 89 ? 5.891 5.006 8.859 1.00 98.75 89 LYS A CA 1
ATOM 659 C C . LYS A 1 89 ? 6.823 5.710 7.863 1.00 98.75 89 LYS A C 1
ATOM 661 O O . LYS A 1 89 ? 8.020 5.812 8.101 1.00 98.75 89 LYS A O 1
ATOM 666 N N . LYS A 1 90 ? 6.243 6.259 6.788 1.00 98.56 90 LYS A N 1
ATOM 667 C CA . LYS A 1 90 ? 6.933 6.997 5.710 1.00 98.56 90 LYS A CA 1
ATOM 668 C C . LYS A 1 90 ? 8.048 6.231 4.977 1.00 98.56 90 LYS A C 1
ATOM 670 O O . LYS A 1 90 ? 8.829 6.859 4.264 1.00 98.56 90 LYS A O 1
ATOM 675 N N . ALA A 1 91 ? 8.132 4.909 5.111 1.00 98.44 91 ALA A N 1
ATOM 676 C CA . ALA A 1 91 ? 9.017 4.135 4.253 1.00 98.44 91 ALA A CA 1
ATOM 677 C C . ALA A 1 91 ? 8.618 4.312 2.776 1.00 98.44 91 ALA A C 1
ATOM 679 O O . ALA A 1 91 ? 7.440 4.509 2.454 1.00 98.44 91 ALA A O 1
ATOM 680 N N . SER A 1 92 ? 9.587 4.248 1.864 1.00 98.25 92 SER A N 1
ATOM 681 C CA . SER A 1 92 ? 9.317 4.416 0.436 1.00 98.25 92 SER A CA 1
ATOM 682 C C . SER A 1 92 ? 10.121 3.472 -0.447 1.00 98.25 92 SER A C 1
ATOM 684 O O . SER A 1 92 ? 11.288 3.181 -0.191 1.00 98.25 92 SER A O 1
ATOM 686 N N . MET A 1 93 ? 9.477 3.011 -1.516 1.00 98.12 93 MET A N 1
ATOM 687 C CA . MET A 1 93 ? 10.073 2.150 -2.534 1.00 98.12 93 MET A CA 1
ATOM 688 C C . MET A 1 93 ? 9.812 2.759 -3.910 1.00 98.12 93 MET A C 1
ATOM 690 O O . MET A 1 93 ? 8.656 2.991 -4.284 1.00 98.12 93 MET A O 1
ATOM 694 N N . GLY A 1 94 ? 10.885 3.024 -4.655 1.00 97.56 94 GLY A N 1
ATOM 695 C CA . GLY A 1 94 ? 10.821 3.505 -6.033 1.00 97.56 94 GLY A CA 1
ATOM 696 C C . GLY A 1 94 ? 10.188 2.500 -6.999 1.00 97.56 94 GLY A C 1
ATOM 697 O O . GLY A 1 94 ? 9.874 1.362 -6.647 1.00 97.56 94 GLY A O 1
ATOM 698 N N . LEU A 1 95 ? 9.994 2.933 -8.244 1.00 97.00 95 LEU A N 1
ATOM 699 C CA . LEU A 1 95 ? 9.497 2.077 -9.320 1.00 97.00 95 LEU A CA 1
ATOM 700 C C . LEU A 1 95 ? 10.414 0.866 -9.550 1.00 97.00 95 LEU A C 1
ATOM 702 O O . LEU A 1 95 ? 11.639 0.974 -9.518 1.00 97.00 95 LEU A O 1
ATOM 706 N N . GLY A 1 96 ? 9.807 -0.277 -9.870 1.00 96.00 96 GLY A N 1
ATOM 707 C CA . GLY A 1 96 ? 10.513 -1.511 -10.213 1.00 96.00 96 GLY A CA 1
ATOM 708 C C . GLY A 1 96 ? 10.965 -2.302 -8.989 1.00 96.00 96 GLY A C 1
ATOM 709 O O . GLY A 1 96 ? 11.857 -3.138 -9.102 1.00 96.00 96 GLY A O 1
ATOM 710 N N . ALA A 1 97 ? 10.380 -2.030 -7.823 1.00 97.19 97 ALA A N 1
ATOM 711 C CA . ALA A 1 97 ? 10.685 -2.747 -6.598 1.00 97.19 97 ALA A CA 1
ATOM 712 C C . ALA A 1 97 ? 10.218 -4.212 -6.654 1.00 97.19 97 ALA A C 1
ATOM 714 O O . ALA A 1 97 ? 9.136 -4.520 -7.165 1.00 97.19 97 ALA A O 1
ATOM 715 N N . HIS A 1 98 ? 11.012 -5.108 -6.070 1.00 97.56 98 HIS A N 1
ATOM 716 C CA . HIS A 1 98 ? 10.626 -6.502 -5.858 1.00 97.56 98 HIS A CA 1
ATOM 717 C C . HIS A 1 98 ? 11.016 -6.944 -4.445 1.00 97.56 98 HIS A C 1
ATOM 719 O O . HIS A 1 98 ? 12.184 -7.222 -4.171 1.00 97.56 98 HIS A O 1
ATOM 725 N N . VAL A 1 99 ? 10.038 -6.985 -3.542 1.00 97.62 99 VAL A N 1
ATOM 726 C CA . VAL A 1 99 ? 10.259 -7.237 -2.112 1.00 97.62 99 VAL A CA 1
ATOM 727 C C . VAL A 1 99 ? 9.662 -8.578 -1.714 1.00 97.62 99 VAL A C 1
ATOM 729 O O . VAL A 1 99 ? 8.475 -8.827 -1.941 1.00 97.62 99 VAL A O 1
ATOM 732 N N . ARG A 1 100 ? 10.498 -9.436 -1.128 1.00 96.12 100 ARG A N 1
ATOM 733 C CA . ARG A 1 100 ? 10.112 -10.764 -0.648 1.00 96.12 100 ARG A CA 1
ATOM 734 C C . ARG A 1 100 ? 9.551 -10.739 0.769 1.00 96.12 100 ARG A C 1
ATOM 736 O O . ARG A 1 100 ? 9.677 -9.757 1.503 1.00 96.12 100 ARG A O 1
ATOM 743 N N . GLU A 1 101 ? 8.963 -11.873 1.125 1.00 97.25 101 GLU A N 1
ATOM 744 C CA . GLU A 1 101 ? 8.519 -12.192 2.470 1.00 97.25 101 GLU A CA 1
ATOM 745 C C . GLU A 1 101 ? 9.607 -11.941 3.519 1.00 97.25 101 GLU A C 1
ATOM 747 O O . GLU A 1 101 ? 10.799 -11.975 3.222 1.00 97.25 101 GLU A O 1
ATOM 752 N N . CYS A 1 102 ? 9.189 -11.689 4.759 1.00 95.62 102 CYS A N 1
ATOM 753 C CA . CYS A 1 102 ? 10.083 -11.441 5.896 1.00 95.62 102 CYS A CA 1
ATOM 754 C C . CYS A 1 102 ? 10.941 -10.165 5.787 1.00 95.62 102 CYS A C 1
ATOM 756 O O . CYS A 1 102 ? 11.776 -9.924 6.656 1.00 95.62 102 CYS A O 1
ATOM 758 N N . THR A 1 103 ? 10.710 -9.313 4.783 1.00 97.56 103 THR A N 1
ATOM 759 C CA . THR A 1 103 ? 11.328 -7.983 4.716 1.00 97.56 103 THR A CA 1
ATOM 760 C C . THR A 1 103 ? 10.601 -7.000 5.634 1.00 97.56 103 THR A C 1
ATOM 762 O O . THR A 1 103 ? 9.369 -6.904 5.611 1.00 97.56 103 THR A O 1
ATOM 765 N N . ILE A 1 104 ? 11.373 -6.219 6.393 1.00 97.75 104 ILE A N 1
ATOM 766 C CA . ILE A 1 104 ? 10.894 -5.068 7.163 1.00 97.75 104 ILE A CA 1
ATOM 767 C C . ILE A 1 104 ? 11.657 -3.827 6.694 1.00 97.75 104 ILE A C 1
ATOM 769 O O . ILE A 1 104 ? 12.886 -3.821 6.694 1.00 97.75 104 ILE A O 1
ATOM 773 N N . LEU A 1 105 ? 10.930 -2.783 6.294 1.00 97.62 105 LEU A N 1
ATOM 774 C CA . LEU A 1 105 ? 11.473 -1.442 6.081 1.00 97.62 105 LEU A CA 1
ATOM 775 C C . LEU A 1 105 ? 11.092 -0.559 7.264 1.00 97.62 105 LEU A C 1
ATOM 777 O O . LEU A 1 105 ? 9.906 -0.309 7.477 1.00 97.62 105 LEU A O 1
ATOM 781 N N . GLU A 1 106 ? 12.095 -0.102 8.010 1.00 98.12 106 GLU A N 1
ATOM 782 C CA . GLU A 1 106 ? 11.923 0.792 9.158 1.00 98.12 106 GLU A CA 1
ATOM 783 C C . GLU A 1 106 ? 11.416 2.183 8.751 1.00 98.12 106 GLU A C 1
ATOM 785 O O . GLU A 1 106 ? 11.286 2.516 7.568 1.00 98.12 10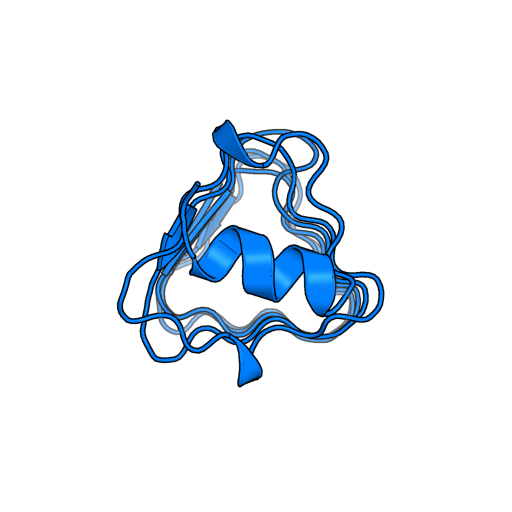6 GLU A O 1
ATOM 790 N N . GLU A 1 107 ? 11.072 2.993 9.749 1.00 97.94 107 GLU A N 1
ATOM 791 C CA . GLU A 1 107 ? 10.574 4.343 9.546 1.00 97.94 107 GLU A CA 1
ATOM 792 C C . GLU A 1 107 ? 11.509 5.174 8.671 1.00 97.94 107 GLU A C 1
ATOM 794 O O . GLU A 1 107 ? 12.720 5.207 8.863 1.00 97.94 107 GLU A O 1
ATOM 799 N N . GLU A 1 108 ? 10.913 5.880 7.711 1.00 97.31 108 GLU A N 1
ATOM 800 C CA . GLU A 1 108 ? 11.615 6.773 6.781 1.00 97.31 108 GLU A CA 1
ATOM 801 C C . GLU A 1 108 ? 12.672 6.078 5.892 1.00 97.31 108 GLU A C 1
ATOM 803 O O . GLU A 1 108 ? 13.311 6.744 5.077 1.00 97.31 108 GLU A O 1
ATOM 808 N N . ALA A 1 109 ? 12.804 4.745 5.958 1.00 97.31 109 ALA A N 1
ATOM 809 C CA . ALA A 1 109 ? 13.689 3.984 5.085 1.00 97.31 109 ALA A CA 1
ATOM 810 C C . ALA A 1 109 ? 13.274 4.151 3.618 1.00 97.31 109 ALA A C 1
ATOM 812 O O . ALA A 1 109 ? 12.099 4.018 3.257 1.00 97.31 109 ALA A O 1
ATOM 813 N N . ASN A 1 110 ? 14.249 4.422 2.752 1.00 94.88 110 ASN A N 1
ATOM 814 C CA . ASN A 1 110 ? 14.007 4.644 1.335 1.00 94.88 110 ASN A CA 1
ATOM 815 C C . ASN A 1 110 ? 14.834 3.690 0.469 1.00 94.88 110 ASN A C 1
ATOM 817 O O . ASN A 1 110 ? 16.043 3.548 0.640 1.00 94.88 110 ASN A O 1
ATOM 821 N N . ALA A 1 111 ? 14.184 3.097 -0.526 1.00 95.19 111 ALA A N 1
ATOM 822 C CA . ALA A 1 111 ? 14.849 2.421 -1.627 1.00 95.19 111 ALA A CA 1
ATOM 823 C C . ALA A 1 111 ? 14.518 3.146 -2.931 1.00 95.19 111 ALA A C 1
ATOM 825 O O . ALA A 1 111 ? 13.364 3.497 -3.194 1.00 95.19 111 ALA A O 1
ATOM 826 N N . ALA A 1 112 ? 15.542 3.381 -3.746 1.00 94.31 112 ALA A N 1
ATOM 827 C CA . ALA A 1 112 ? 15.388 4.006 -5.051 1.00 94.31 112 ALA A CA 1
ATOM 828 C C . ALA A 1 112 ? 14.749 3.032 -6.066 1.00 94.31 112 ALA A C 1
ATOM 830 O O . ALA A 1 112 ? 14.054 2.077 -5.714 1.00 94.31 112 ALA A O 1
ATOM 831 N N . HIS A 1 113 ? 14.953 3.289 -7.352 1.00 95.06 113 HIS A N 1
ATOM 832 C CA . HIS A 1 113 ? 14.397 2.495 -8.441 1.00 95.06 113 HIS A CA 1
ATOM 833 C C . HIS A 1 113 ? 15.041 1.113 -8.549 1.00 95.06 113 HIS A C 1
ATOM 835 O O . HIS A 1 113 ? 16.238 0.948 -8.321 1.00 95.06 113 HIS A O 1
ATOM 841 N N . THR A 1 114 ? 14.256 0.124 -8.975 1.00 95.19 114 THR A N 1
ATOM 842 C CA . THR A 1 114 ? 14.714 -1.228 -9.348 1.00 95.19 114 THR A CA 1
ATOM 843 C C . THR A 1 114 ? 15.395 -2.019 -8.224 1.00 95.19 114 THR A C 1
ATOM 845 O O . THR A 1 114 ? 16.196 -2.916 -8.478 1.00 95.19 114 THR A O 1
ATOM 848 N N . VAL A 1 115 ? 15.072 -1.705 -6.965 1.00 93.62 115 VAL A N 1
ATOM 849 C CA . VAL A 1 115 ? 15.632 -2.400 -5.799 1.00 93.62 115 VAL A CA 1
ATOM 850 C C . VAL A 1 115 ? 14.891 -3.710 -5.532 1.00 93.62 115 VAL A C 1
ATOM 852 O O . VAL A 1 115 ? 13.670 -3.741 -5.358 1.00 93.62 115 VAL A O 1
ATOM 855 N N . GLY A 1 116 ? 15.657 -4.797 -5.452 1.00 90.81 116 GLY A N 1
ATOM 856 C CA . GLY A 1 116 ? 15.196 -6.086 -4.949 1.00 90.81 116 GLY A CA 1
ATOM 857 C C . GLY A 1 116 ? 15.611 -6.285 -3.494 1.00 90.81 116 GLY A C 1
ATOM 858 O O . GLY A 1 116 ? 16.786 -6.123 -3.174 1.00 90.81 116 GLY A O 1
ATOM 859 N N . LEU A 1 117 ? 14.670 -6.677 -2.635 1.00 92.38 117 LEU A N 1
ATOM 860 C CA . LEU A 1 117 ? 14.938 -7.059 -1.245 1.00 92.38 117 LEU A CA 1
ATOM 861 C C . LEU A 1 117 ? 14.543 -8.521 -1.035 1.00 92.38 117 LEU A C 1
ATOM 863 O O . LEU A 1 117 ? 13.533 -8.989 -1.577 1.00 92.38 117 LEU A O 1
ATOM 867 N N . LYS A 1 118 ? 15.389 -9.256 -0.315 1.00 84.75 118 LYS A N 1
ATOM 868 C CA . LYS A 1 118 ? 15.250 -10.687 -0.056 1.00 84.75 118 LYS A CA 1
ATOM 869 C C . LYS A 1 118 ? 15.359 -10.966 1.429 1.00 84.75 118 LYS A C 1
ATOM 871 O O . LYS A 1 118 ? 16.238 -10.338 2.053 1.00 84.75 118 LYS A O 1
#

Secondary structure (DSSP, 8-state):
--HHHHHHHHHT-B-SSGGG-EE-TT--GGGB--SS-EE-TT-EEE-TT-EE-TT-EE-SSS-EEEES-EE-TT-EEEEEEEES-EE-TT-EEEEEEEE-TT-EE-TT-EE-TT-EE-

Radius of gyration: 12.65 Å; chains: 1; bounding box: 35×22×22 Å

Sequence (118 aa):
MNTKITQLLEKGVKIPNPASVDIGDEVDIDRISGQGVILYSGCKIYGKSTLILSGAKLGYEAPVTIDNCHIGPGVELKGGFFKQAVFLKKASMGLGAHVRECTILEEEANAAHTVGLK